Protein AF-S4PAU4-F1 (afdb_monomer_lite)

Secondary structure (DSSP, 8-state):
----------SSSSHHHHHHHHHHHHHHH---S-------HHHHHHHHHHHHHHHHHTSHHHHHHH-

Sequence (67 aa):
VTKAVHIELASDLSSSAFLNCFKRFQARRGNCEVLYSDQGTNFVSSKAYLNELHTFLKSEDYYKDFS

InterPro domains:
  IPR012337 Ribonuclease H-like superfamily [SSF53098] (2-51)
  IPR036397 Ribonuclease H superfamily [G3DSA:3.30.420.10] (1-67)

Organism: NCBI:txid116150

Foldseek 3Di:
DDDDDDDFDFPDLALVSVVVRQVVCCVVPNDDPDDDDPPPPSVVVNVVVVVVVVVVCPDPVNVVVPD

Structure (mmCIF, N/CA/C/O backbone):
data_AF-S4PAU4-F1
#
_entry.id   AF-S4PAU4-F1
#
loop_
_atom_site.group_PDB
_atom_site.id
_atom_site.type_symbol
_atom_site.label_atom_id
_atom_site.label_alt_id
_atom_site.label_comp_id
_atom_site.label_asym_id
_atom_site.label_entity_id
_atom_site.label_seq_id
_atom_site.pdbx_PDB_ins_code
_atom_site.Cartn_x
_atom_site.Cartn_y
_atom_site.Cartn_z
_atom_site.occupancy
_atom_site.B_iso_or_equiv
_atom_site.auth_seq_id
_atom_site.auth_comp_id
_atom_site.auth_asym_id
_atom_site.auth_atom_id
_atom_site.pdbx_PDB_model_num
ATOM 1 N N . VA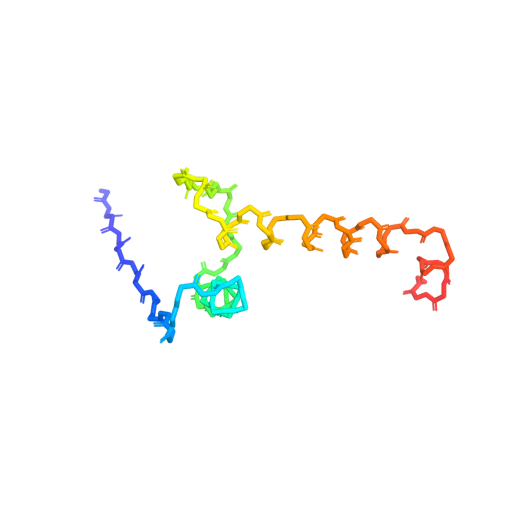L A 1 1 ? -6.411 -15.133 23.889 1.00 63.41 1 VAL A N 1
ATOM 2 C CA . VAL A 1 1 ? -5.872 -14.316 22.774 1.00 63.41 1 VAL A CA 1
ATOM 3 C C . VAL A 1 1 ? -6.161 -15.047 21.478 1.00 63.41 1 VAL A C 1
ATOM 5 O O . VAL A 1 1 ? -5.754 -16.195 21.364 1.00 63.41 1 VAL A O 1
ATOM 8 N N . THR A 1 2 ? -6.859 -14.416 20.534 1.00 86.94 2 THR A N 1
ATOM 9 C CA . THR A 1 2 ? -7.135 -14.997 19.210 1.00 86.94 2 THR A CA 1
ATOM 10 C C . THR A 1 2 ? -6.310 -14.246 18.175 1.00 86.94 2 THR A C 1
ATOM 12 O O . THR A 1 2 ? -6.342 -13.019 18.146 1.00 86.94 2 THR A O 1
ATOM 15 N N . LYS A 1 3 ? -5.557 -14.966 17.340 1.00 85.06 3 LYS A N 1
ATOM 16 C CA . LYS A 1 3 ? -4.858 -14.395 16.183 1.00 85.06 3 LYS A CA 1
ATOM 17 C C . LYS A 1 3 ? -5.636 -14.785 14.930 1.00 85.06 3 LYS A C 1
ATOM 19 O O . LYS A 1 3 ? -5.881 -15.968 14.722 1.00 85.06 3 LYS A O 1
ATOM 24 N N . ALA A 1 4 ? -6.037 -13.806 14.127 1.00 91.12 4 ALA A N 1
ATOM 25 C CA . ALA A 1 4 ? -6.695 -14.036 12.844 1.00 91.12 4 ALA A CA 1
ATOM 26 C C . ALA A 1 4 ? -5.724 -13.705 11.707 1.00 91.12 4 ALA A C 1
ATOM 28 O O . ALA A 1 4 ? -5.033 -12.689 11.768 1.00 91.12 4 ALA A O 1
ATOM 29 N N . VAL A 1 5 ? -5.692 -14.548 10.677 1.00 92.38 5 VAL A N 1
ATOM 30 C CA . VAL A 1 5 ? -4.898 -14.334 9.460 1.00 92.38 5 VAL A CA 1
ATOM 31 C C . VAL A 1 5 ? -5.855 -14.004 8.319 1.00 92.38 5 VAL A C 1
ATOM 33 O O . VAL A 1 5 ? -6.861 -14.686 8.142 1.00 92.38 5 VAL A O 1
ATOM 36 N N . HIS A 1 6 ? -5.548 -12.954 7.558 1.00 94.25 6 HIS A N 1
ATOM 37 C CA . HIS A 1 6 ? -6.310 -12.533 6.383 1.00 94.25 6 HIS A CA 1
ATOM 38 C C . HIS A 1 6 ? -5.360 -12.392 5.196 1.00 94.25 6 HIS A C 1
ATOM 40 O O . HIS A 1 6 ? -4.306 -11.773 5.330 1.00 94.25 6 HIS A O 1
ATOM 46 N N . ILE A 1 7 ? -5.728 -12.969 4.054 1.00 96.25 7 ILE A N 1
ATOM 47 C CA . ILE A 1 7 ? -4.896 -13.010 2.847 1.00 96.25 7 ILE A CA 1
ATOM 48 C C . ILE A 1 7 ? -5.621 -12.257 1.733 1.00 96.25 7 ILE A C 1
ATOM 50 O O . ILE A 1 7 ? -6.805 -12.481 1.488 1.00 96.25 7 ILE A O 1
ATOM 54 N N . GLU A 1 8 ? -4.900 -11.378 1.041 1.00 96.56 8 GLU A N 1
ATOM 55 C CA . GLU A 1 8 ? -5.368 -10.713 -0.175 1.00 96.56 8 GLU A CA 1
ATOM 56 C C . GLU A 1 8 ? -4.660 -11.304 -1.393 1.00 96.56 8 GLU A C 1
ATOM 58 O O . GLU A 1 8 ? -3.436 -11.418 -1.410 1.00 96.56 8 GLU A O 1
ATOM 63 N N . LEU A 1 9 ? -5.426 -11.648 -2.429 1.00 97.06 9 LEU A N 1
ATOM 64 C CA . LEU A 1 9 ? -4.871 -12.136 -3.689 1.00 97.06 9 LEU A CA 1
ATOM 65 C C . LEU A 1 9 ? -4.360 -10.966 -4.536 1.00 97.06 9 LEU A C 1
ATOM 67 O O . LEU A 1 9 ? -5.141 -10.074 -4.877 1.00 97.06 9 LEU A O 1
ATOM 71 N N . ALA A 1 10 ? -3.078 -10.991 -4.899 1.00 97.31 10 ALA A N 1
ATOM 72 C CA . ALA A 1 10 ? -2.506 -10.128 -5.930 1.00 97.31 10 ALA A CA 1
ATOM 73 C C . ALA A 1 10 ? -2.627 -10.805 -7.302 1.00 97.31 10 ALA A C 1
ATOM 75 O O . ALA A 1 10 ? -2.434 -12.014 -7.406 1.00 97.31 10 ALA A O 1
ATOM 76 N N . SER A 1 11 ? -2.949 -10.039 -8.347 1.00 97.19 11 SER A N 1
ATOM 77 C CA . SER A 1 11 ? -3.026 -10.556 -9.723 1.00 97.19 11 SER A CA 1
ATOM 78 C C . SER A 1 11 ? -1.656 -10.902 -10.305 1.00 97.19 11 SER A C 1
ATOM 80 O O . SER A 1 11 ? -1.554 -11.761 -11.173 1.00 97.19 11 SER A O 1
ATOM 82 N N . ASP A 1 12 ? -0.617 -10.217 -9.832 1.00 97.81 12 ASP A N 1
ATOM 83 C CA . ASP A 1 12 ? 0.764 -10.304 -10.290 1.00 97.81 12 ASP A CA 1
ATOM 84 C C . ASP A 1 12 ? 1.698 -9.664 -9.238 1.00 97.81 12 ASP A C 1
ATOM 86 O O . ASP A 1 12 ? 1.260 -9.263 -8.155 1.00 97.81 12 ASP A O 1
ATOM 90 N N . LEU A 1 13 ? 2.997 -9.577 -9.546 1.00 96.94 13 LEU A N 1
ATOM 91 C CA . LEU A 1 13 ? 4.023 -9.013 -8.661 1.00 96.94 13 LEU A CA 1
ATOM 92 C C . LEU A 1 13 ? 4.267 -7.509 -8.867 1.00 96.94 13 LEU A C 1
ATOM 94 O O . LEU A 1 13 ? 5.298 -7.003 -8.431 1.00 96.94 13 LEU A O 1
ATOM 98 N N . SER A 1 14 ? 3.372 -6.775 -9.525 1.00 98.19 14 SER A N 1
ATOM 99 C CA . SER A 1 14 ? 3.526 -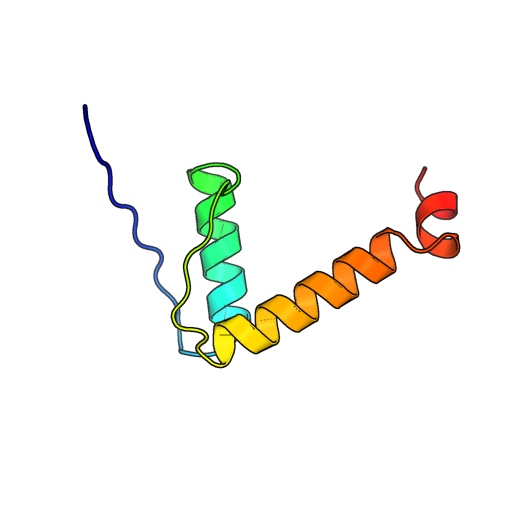5.333 -9.72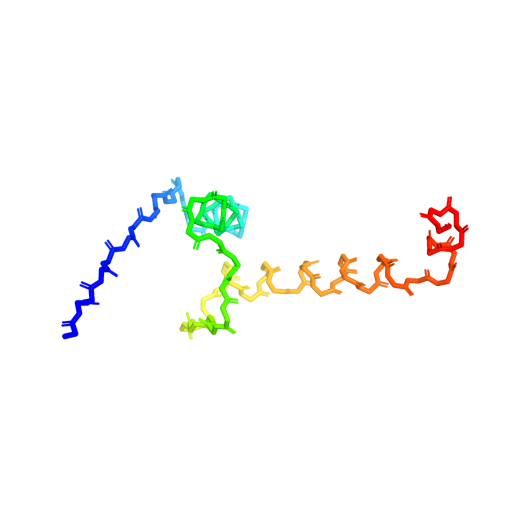8 1.00 98.19 14 SER A CA 1
ATOM 100 C C . SER A 1 14 ? 3.193 -4.512 -8.477 1.00 98.19 14 SER A C 1
ATOM 102 O O . SER A 1 14 ? 2.482 -4.938 -7.562 1.00 98.19 14 SER A O 1
ATOM 104 N N . SER A 1 15 ? 3.672 -3.269 -8.459 1.00 98.06 15 SER A N 1
ATOM 105 C CA . SER A 1 15 ? 3.348 -2.272 -7.431 1.00 98.06 15 SER A CA 1
ATOM 106 C C . SER A 1 15 ? 1.854 -1.927 -7.402 1.00 98.06 15 SER A C 1
ATOM 108 O O . SER A 1 15 ? 1.270 -1.751 -6.335 1.00 98.06 15 SER A O 1
ATOM 110 N N . SER A 1 16 ? 1.198 -1.873 -8.566 1.00 98.06 16 SER A N 1
ATOM 111 C CA . SER A 1 16 ? -0.240 -1.592 -8.647 1.00 98.06 16 SER A CA 1
ATOM 112 C C . SER A 1 16 ? -1.070 -2.740 -8.068 1.00 98.06 16 SER A C 1
ATOM 114 O O . SER A 1 16 ? -2.025 -2.488 -7.328 1.00 98.06 16 SER A O 1
ATOM 116 N N . ALA A 1 17 ? -0.684 -3.996 -8.322 1.00 98.12 17 ALA A N 1
ATOM 117 C CA . ALA A 1 17 ? -1.308 -5.156 -7.692 1.00 98.12 17 ALA A CA 1
ATOM 118 C C . ALA A 1 17 ? -1.151 -5.116 -6.163 1.00 98.12 17 ALA A C 1
ATOM 120 O O . ALA A 1 17 ? -2.143 -5.303 -5.452 1.00 98.12 17 ALA A O 1
ATOM 121 N N . PHE A 1 18 ? 0.040 -4.773 -5.653 1.00 97.50 18 PHE A N 1
ATOM 122 C CA . PHE A 1 18 ? 0.272 -4.574 -4.217 1.00 97.50 18 PHE A CA 1
ATOM 123 C C . PHE A 1 18 ? -0.639 -3.488 -3.621 1.00 97.50 18 PHE A C 1
ATOM 125 O O . PHE A 1 18 ? -1.340 -3.752 -2.642 1.00 97.50 18 PHE A O 1
ATOM 132 N N . LEU A 1 19 ? -0.685 -2.288 -4.213 1.00 97.62 19 LEU A N 1
ATOM 133 C CA . LEU A 1 19 ? -1.527 -1.185 -3.728 1.00 97.62 19 LEU A CA 1
ATOM 134 C C . LEU A 1 19 ? -3.009 -1.570 -3.699 1.00 97.62 19 LEU A C 1
ATOM 136 O O . LEU A 1 19 ? -3.712 -1.278 -2.730 1.00 97.62 19 LEU A O 1
ATOM 140 N N . ASN A 1 20 ? -3.478 -2.277 -4.727 1.00 97.88 20 ASN A N 1
ATOM 141 C CA . ASN A 1 20 ? -4.850 -2.765 -4.791 1.00 97.88 20 ASN A CA 1
ATOM 142 C C . ASN A 1 20 ? -5.147 -3.790 -3.685 1.00 97.88 20 ASN A C 1
ATOM 144 O O . ASN A 1 20 ? -6.207 -3.711 -3.058 1.00 97.88 20 ASN A O 1
ATOM 148 N N . CYS A 1 21 ? -4.226 -4.719 -3.404 1.00 97.56 21 CYS A N 1
ATOM 149 C CA . CYS A 1 21 ? -4.332 -5.630 -2.259 1.00 97.56 21 CYS A CA 1
ATOM 150 C C . CYS A 1 21 ? -4.390 -4.866 -0.940 1.00 97.56 21 CYS A C 1
ATOM 152 O O . CYS A 1 21 ? -5.292 -5.091 -0.137 1.00 97.56 21 CYS A O 1
ATOM 154 N N . PHE A 1 22 ? -3.466 -3.931 -0.729 1.00 96.75 22 PHE A N 1
ATOM 155 C CA . PHE A 1 22 ? -3.377 -3.173 0.513 1.00 96.75 22 PHE A CA 1
ATOM 156 C C . PHE A 1 22 ? -4.619 -2.302 0.751 1.00 96.75 22 PHE A C 1
ATOM 158 O O . PHE A 1 22 ? -5.126 -2.228 1.871 1.00 96.75 22 PHE A O 1
ATOM 165 N N . LYS A 1 23 ? -5.182 -1.710 -0.309 1.00 96.50 23 LYS A N 1
ATOM 166 C CA . LYS A 1 23 ? -6.454 -0.977 -0.251 1.00 96.50 23 LYS A CA 1
ATOM 167 C C . LYS A 1 23 ? -7.622 -1.886 0.142 1.00 96.50 23 LYS A C 1
ATOM 169 O O . LYS A 1 23 ? -8.412 -1.515 1.007 1.00 9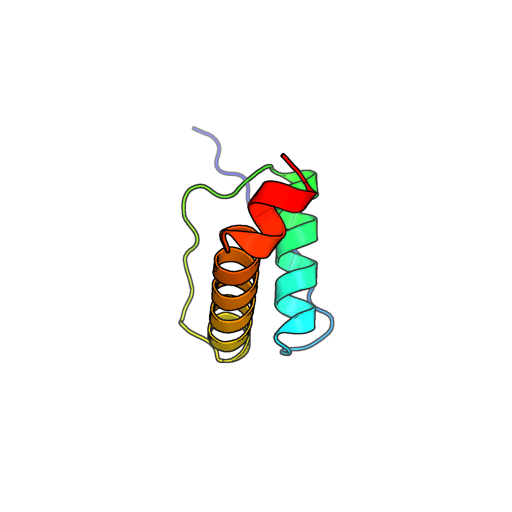6.50 23 LYS A O 1
ATOM 174 N N . ARG A 1 24 ? -7.734 -3.079 -0.459 1.00 97.62 24 ARG A N 1
ATOM 175 C CA . ARG A 1 24 ? -8.773 -4.063 -0.093 1.00 97.62 24 ARG A CA 1
ATOM 176 C C . ARG A 1 24 ? -8.627 -4.542 1.348 1.00 97.62 24 ARG A C 1
ATOM 178 O O . ARG A 1 24 ? -9.633 -4.633 2.049 1.00 97.62 24 ARG A O 1
ATOM 185 N N . PHE A 1 25 ? -7.393 -4.790 1.786 1.00 96.50 25 PHE A N 1
ATOM 186 C CA . PHE A 1 25 ? -7.092 -5.165 3.163 1.00 96.50 25 PHE A CA 1
ATOM 187 C C . PHE A 1 25 ? -7.630 -4.112 4.135 1.00 96.50 25 PHE A C 1
ATOM 189 O O . PHE A 1 25 ? -8.415 -4.442 5.023 1.00 96.50 25 PHE A O 1
ATOM 196 N N . GLN A 1 26 ? -7.276 -2.840 3.923 1.00 96.25 26 GLN A N 1
ATOM 197 C CA . GLN A 1 26 ? -7.705 -1.748 4.798 1.00 96.25 26 GLN A CA 1
ATOM 198 C C . GLN A 1 26 ? -9.219 -1.536 4.781 1.00 96.25 26 GLN A C 1
ATOM 200 O O . GLN A 1 26 ? -9.824 -1.354 5.833 1.00 96.25 26 GLN A O 1
ATOM 205 N N . ALA A 1 27 ? -9.859 -1.647 3.615 1.00 97.06 27 ALA A N 1
ATOM 206 C CA . ALA A 1 27 ? -11.314 -1.541 3.514 1.00 97.06 27 ALA A CA 1
ATOM 207 C C . ALA A 1 27 ? -12.052 -2.615 4.338 1.00 97.06 27 ALA A C 1
ATOM 209 O O . ALA A 1 27 ? -13.149 -2.363 4.828 1.00 97.06 27 ALA A O 1
ATOM 210 N N . ARG A 1 28 ? -11.464 -3.810 4.502 1.00 95.81 28 ARG A N 1
ATOM 211 C CA . ARG A 1 28 ? -12.073 -4.928 5.249 1.00 95.81 28 ARG A CA 1
ATOM 212 C C . ARG A 1 28 ? -11.652 -5.001 6.714 1.00 95.81 28 ARG A C 1
ATOM 214 O O . ARG A 1 28 ? -12.415 -5.506 7.533 1.00 95.81 28 ARG A O 1
ATOM 221 N N . ARG A 1 29 ? -10.422 -4.595 7.039 1.00 94.62 29 ARG A N 1
ATOM 222 C CA . ARG A 1 29 ? -9.799 -4.802 8.362 1.00 94.62 29 ARG A CA 1
ATOM 223 C C . ARG A 1 29 ? -9.468 -3.506 9.099 1.00 94.62 29 ARG A C 1
ATOM 225 O O . ARG A 1 29 ? -9.056 -3.578 10.251 1.00 94.62 29 ARG A O 1
ATOM 232 N N . GLY A 1 30 ? -9.687 -2.354 8.471 1.00 95.38 30 GLY A N 1
ATOM 233 C CA . GLY A 1 30 ? -9.280 -1.052 8.983 1.00 95.38 30 GLY A CA 1
ATOM 234 C C . GLY A 1 30 ? -7.818 -0.729 8.679 1.00 95.38 30 GLY A C 1
ATOM 235 O O . GLY A 1 30 ? -7.092 -1.509 8.057 1.00 95.38 30 GLY A O 1
ATOM 236 N N . ASN A 1 31 ? -7.392 0.452 9.116 1.00 94.81 31 ASN A N 1
ATOM 237 C CA . ASN A 1 31 ? -6.038 0.939 8.879 1.00 94.81 31 ASN A CA 1
ATOM 238 C C . ASN A 1 31 ? -5.008 0.063 9.601 1.00 94.81 31 ASN A C 1
ATOM 240 O O . ASN A 1 31 ? -5.201 -0.349 10.745 1.00 94.81 31 ASN A O 1
ATOM 244 N N . CYS A 1 32 ? -3.898 -0.203 8.921 1.00 93.25 32 CYS A N 1
ATOM 245 C CA . CYS A 1 32 ? -2.800 -0.975 9.481 1.00 93.25 32 CYS A CA 1
ATOM 246 C C . CYS A 1 32 ? -1.936 -0.074 10.374 1.00 93.25 32 CYS A C 1
ATOM 248 O O . CYS A 1 32 ? -1.416 0.927 9.891 1.00 93.25 32 CYS A O 1
ATOM 250 N N . GLU A 1 33 ? -1.752 -0.438 11.644 1.00 94.31 33 GLU A N 1
ATOM 251 C CA . GLU A 1 33 ? -0.859 0.294 12.557 1.00 94.31 33 GLU A CA 1
ATOM 252 C C . GLU A 1 33 ? 0.618 0.031 12.232 1.00 94.31 33 GLU A C 1
ATOM 254 O O . GLU A 1 33 ? 1.428 0.953 12.188 1.00 94.31 33 GLU A O 1
ATOM 259 N N . VAL A 1 34 ? 0.964 -1.230 11.943 1.00 94.94 34 VAL A N 1
ATOM 260 C CA . VAL A 1 34 ? 2.334 -1.641 11.617 1.00 94.94 34 VAL A CA 1
ATOM 261 C C . VAL A 1 34 ? 2.337 -2.529 10.382 1.00 94.94 34 VAL A C 1
ATOM 263 O O . VAL A 1 34 ? 1.678 -3.566 10.358 1.00 94.94 34 VAL A O 1
ATOM 266 N N . LEU A 1 35 ? 3.097 -2.131 9.362 1.00 94.56 35 LEU A N 1
ATOM 267 C CA . LEU A 1 35 ? 3.268 -2.882 8.121 1.00 94.56 35 LEU A CA 1
ATOM 268 C C . LEU A 1 35 ? 4.695 -3.430 8.033 1.00 94.56 35 LEU A C 1
ATOM 270 O O . LEU A 1 35 ? 5.656 -2.664 7.983 1.00 94.56 35 LEU A O 1
ATOM 274 N N . TYR A 1 36 ? 4.823 -4.754 7.982 1.00 95.88 36 TYR A N 1
ATOM 275 C CA . TYR A 1 36 ? 6.098 -5.444 7.786 1.00 95.88 36 TYR A CA 1
ATOM 276 C C . TYR A 1 36 ? 6.251 -5.862 6.324 1.00 95.88 36 TYR A C 1
ATOM 278 O O . TYR A 1 36 ? 5.293 -6.321 5.704 1.00 95.88 36 TYR A O 1
ATOM 286 N N . SER A 1 37 ? 7.455 -5.706 5.781 1.00 95.19 37 SER A N 1
ATOM 287 C CA . SER A 1 37 ? 7.785 -6.029 4.394 1.00 95.19 37 SER A CA 1
ATOM 288 C C . SER A 1 37 ? 9.211 -6.568 4.312 1.00 95.19 37 SER A C 1
ATOM 290 O O . SER A 1 37 ? 10.067 -6.191 5.112 1.00 95.19 37 SER A O 1
ATOM 292 N N . ASP A 1 38 ? 9.463 -7.421 3.326 1.00 95.94 38 ASP A N 1
ATOM 293 C CA . ASP A 1 38 ? 10.793 -7.902 2.944 1.00 95.94 38 ASP A CA 1
ATOM 294 C C . ASP A 1 38 ? 11.549 -6.913 2.037 1.00 95.94 38 ASP A C 1
ATOM 296 O O . ASP A 1 38 ? 12.657 -7.205 1.594 1.00 95.94 38 ASP A O 1
ATOM 300 N N . GLN A 1 39 ? 10.966 -5.735 1.781 1.00 95.44 39 GLN A N 1
ATOM 301 C CA . GLN A 1 39 ? 11.491 -4.705 0.881 1.00 95.44 39 GLN A CA 1
ATOM 302 C C . GLN A 1 39 ? 11.522 -5.132 -0.596 1.00 95.44 39 GLN A C 1
ATOM 304 O O . GLN A 1 39 ? 12.330 -4.618 -1.371 1.00 95.44 39 GLN A O 1
ATOM 309 N N . GLY A 1 40 ? 10.604 -6.012 -1.012 1.00 96.69 40 GLY A N 1
ATOM 310 C CA . GLY A 1 40 ? 10.365 -6.312 -2.423 1.00 96.69 40 GLY A CA 1
ATOM 311 C C . GLY A 1 40 ? 10.132 -5.054 -3.273 1.00 96.69 40 GLY A C 1
ATOM 312 O O . GLY A 1 40 ? 9.629 -4.029 -2.802 1.00 96.69 40 GLY A O 1
ATOM 313 N N . THR A 1 41 ? 10.494 -5.113 -4.556 1.00 97.44 41 THR A N 1
ATOM 314 C CA . THR A 1 41 ? 10.447 -3.946 -5.457 1.00 97.44 41 THR A CA 1
ATOM 315 C C . THR A 1 41 ? 9.035 -3.382 -5.622 1.00 97.44 41 THR A C 1
ATOM 317 O O . THR A 1 41 ? 8.862 -2.165 -5.652 1.00 97.44 41 THR A O 1
ATOM 320 N N . ASN A 1 42 ? 8.016 -4.244 -5.633 1.00 96.88 42 ASN A N 1
ATOM 321 C CA . ASN A 1 42 ? 6.610 -3.839 -5.639 1.00 96.88 42 ASN A CA 1
ATOM 322 C C . ASN A 1 42 ? 6.235 -2.974 -4.426 1.00 96.88 42 ASN A C 1
ATOM 324 O O . ASN A 1 42 ? 5.545 -1.964 -4.576 1.00 96.88 42 ASN A O 1
ATOM 328 N N . PHE A 1 43 ? 6.732 -3.318 -3.239 1.00 96.94 43 PHE A N 1
ATOM 329 C CA . PHE A 1 43 ? 6.545 -2.551 -2.019 1.00 96.94 43 PHE A CA 1
ATOM 330 C C . PHE A 1 43 ? 7.330 -1.244 -2.070 1.00 96.94 43 PHE A C 1
ATOM 332 O O . PHE A 1 43 ? 6.761 -0.188 -1.807 1.00 96.94 43 PHE A O 1
ATOM 339 N N . VAL A 1 44 ? 8.613 -1.289 -2.438 1.00 97.75 44 VAL A N 1
ATOM 340 C CA . VAL A 1 44 ? 9.483 -0.102 -2.475 1.00 97.75 44 VAL A CA 1
ATOM 341 C C . VAL A 1 44 ? 8.935 0.958 -3.431 1.00 97.75 44 VAL A C 1
ATOM 343 O O . VAL A 1 44 ? 8.814 2.122 -3.049 1.00 97.75 44 VAL A O 1
ATOM 346 N N . SER A 1 45 ? 8.533 0.567 -4.641 1.00 97.44 45 SER A N 1
ATOM 347 C CA . SER A 1 45 ? 7.923 1.487 -5.604 1.00 97.44 45 SER A CA 1
ATOM 348 C C . SER A 1 45 ? 6.565 2.011 -5.127 1.00 97.44 45 SER A C 1
ATOM 350 O O . SER A 1 45 ? 6.293 3.201 -5.258 1.00 97.44 45 SER A O 1
ATOM 352 N N . SER A 1 46 ? 5.729 1.163 -4.517 1.00 97.44 46 SER A N 1
ATOM 353 C CA . SER A 1 46 ? 4.448 1.597 -3.936 1.00 97.44 46 SER A CA 1
ATOM 354 C C . SER A 1 46 ? 4.639 2.589 -2.790 1.00 97.44 46 SER A C 1
ATOM 356 O O . SER A 1 46 ? 3.915 3.575 -2.693 1.00 97.44 46 SER A O 1
ATOM 358 N N . LYS A 1 47 ? 5.640 2.358 -1.935 1.00 97.25 47 LYS A N 1
ATOM 359 C CA . LYS A 1 47 ? 6.026 3.259 -0.847 1.00 97.25 47 LYS A CA 1
ATOM 360 C C . LYS A 1 47 ? 6.476 4.614 -1.387 1.00 97.25 47 LYS A C 1
ATOM 362 O O . LYS A 1 47 ? 6.055 5.636 -0.855 1.00 97.25 47 LYS A O 1
ATOM 367 N N . ALA A 1 48 ? 7.307 4.631 -2.431 1.00 97.81 48 ALA A N 1
ATOM 368 C CA . ALA A 1 48 ? 7.738 5.872 -3.072 1.00 97.81 48 ALA A CA 1
ATOM 369 C C . ALA A 1 48 ? 6.537 6.664 -3.617 1.00 97.81 48 ALA A C 1
ATOM 371 O O . ALA A 1 48 ? 6.389 7.838 -3.287 1.00 97.81 48 ALA A O 1
ATOM 372 N N . TYR A 1 49 ? 5.635 5.991 -4.338 1.00 97.44 49 TYR A N 1
ATOM 373 C CA . TYR A 1 49 ? 4.402 6.589 -4.855 1.00 97.44 49 TYR A CA 1
ATOM 374 C C . TYR A 1 49 ? 3.509 7.173 -3.747 1.00 97.44 49 TYR A C 1
ATOM 376 O O . TYR A 1 49 ? 3.051 8.308 -3.842 1.00 97.44 49 TYR A O 1
ATOM 384 N N . LEU A 1 50 ? 3.281 6.426 -2.660 1.00 95.62 50 LEU A N 1
ATOM 385 C CA . LEU A 1 50 ? 2.460 6.903 -1.542 1.00 95.62 50 LEU A CA 1
ATOM 386 C C . LEU A 1 50 ? 3.091 8.102 -0.824 1.00 95.62 50 LEU A C 1
ATOM 388 O O . LEU A 1 50 ? 2.367 8.997 -0.392 1.00 95.62 50 LEU A O 1
ATOM 392 N N . ASN A 1 51 ? 4.420 8.146 -0.714 1.00 96.69 51 ASN A N 1
ATOM 393 C CA . ASN A 1 51 ? 5.130 9.287 -0.136 1.00 96.69 51 ASN A CA 1
ATOM 394 C C . ASN A 1 51 ? 5.021 10.539 -1.011 1.00 96.69 51 ASN A C 1
ATOM 396 O O . ASN A 1 51 ? 4.835 11.634 -0.480 1.00 96.69 51 ASN A O 1
ATOM 400 N N . GLU A 1 52 ? 5.125 10.385 -2.330 1.00 96.81 52 GLU A N 1
ATOM 401 C CA . GLU A 1 52 ? 4.918 11.477 -3.282 1.00 96.81 52 GLU A CA 1
ATOM 402 C C . GLU A 1 52 ? 3.490 12.017 -3.172 1.00 96.81 52 GLU A C 1
ATOM 404 O O . GLU A 1 52 ? 3.304 13.211 -2.947 1.00 96.81 52 GLU A O 1
ATOM 409 N N . LEU A 1 53 ? 2.487 11.131 -3.199 1.00 95.06 53 LEU A N 1
ATOM 410 C CA . LEU A 1 53 ? 1.083 11.509 -3.037 1.00 95.06 53 LEU A CA 1
ATOM 411 C C . LEU A 1 53 ? 0.838 12.220 -1.702 1.00 95.06 53 LEU A C 1
ATOM 413 O O . LEU A 1 53 ? 0.187 13.257 -1.657 1.00 95.06 53 LEU A O 1
ATOM 417 N N . HIS A 1 54 ? 1.378 11.694 -0.606 1.00 94.25 54 HIS A N 1
ATOM 418 C CA . HIS A 1 54 ? 1.263 12.319 0.708 1.00 94.25 54 HIS A CA 1
ATOM 419 C C . HIS A 1 54 ? 1.926 13.704 0.758 1.00 94.25 54 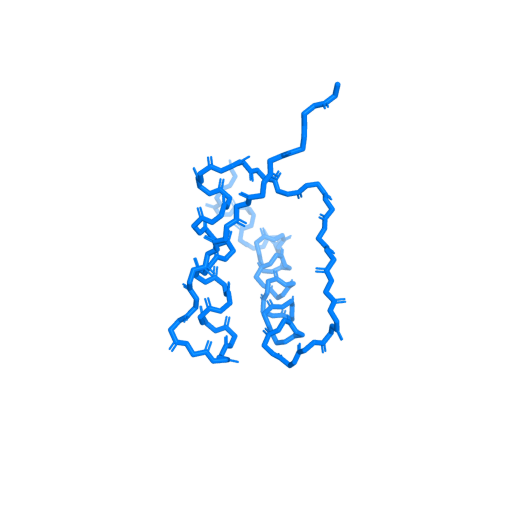HIS A C 1
ATOM 421 O O . HIS A 1 54 ? 1.396 14.612 1.393 1.00 94.25 54 HIS A O 1
ATOM 427 N N . THR A 1 55 ? 3.064 13.880 0.083 1.00 95.62 55 THR A N 1
ATOM 428 C CA . THR A 1 55 ? 3.745 15.179 -0.019 1.00 95.62 55 THR A CA 1
ATOM 429 C C . THR A 1 55 ? 2.910 16.164 -0.830 1.00 95.62 55 THR A C 1
ATOM 431 O O . THR A 1 55 ? 2.711 17.292 -0.392 1.00 95.62 55 THR A O 1
ATOM 434 N N . PHE A 1 56 ? 2.356 15.720 -1.960 1.00 93.94 56 PHE A N 1
ATOM 435 C CA . PHE A 1 56 ? 1.448 16.511 -2.786 1.00 93.94 56 PHE A CA 1
ATOM 436 C C . PHE A 1 56 ? 0.205 16.964 -2.007 1.00 93.94 56 PHE A C 1
ATOM 438 O O . PHE A 1 56 ? -0.098 18.153 -1.980 1.00 93.94 56 PHE A O 1
ATOM 445 N N . LEU A 1 57 ? -0.469 16.054 -1.298 1.00 92.56 57 LEU A N 1
ATOM 446 C CA . LEU A 1 57 ? -1.661 16.371 -0.499 1.00 92.56 57 LEU A CA 1
ATOM 447 C C . LEU A 1 57 ? -1.381 17.340 0.661 1.00 92.56 57 LEU A C 1
ATOM 449 O O . LEU A 1 57 ? -2.295 18.002 1.142 1.00 92.56 57 LEU A O 1
ATOM 453 N N . LYS A 1 58 ? -0.129 17.405 1.123 1.00 89.94 58 LYS A N 1
ATOM 454 C CA . LYS A 1 58 ? 0.336 18.347 2.151 1.00 89.94 58 LYS A CA 1
ATOM 455 C C . LYS A 1 58 ? 0.923 19.634 1.585 1.00 89.94 58 LYS A C 1
ATOM 457 O O . LYS A 1 58 ? 1.345 20.483 2.365 1.00 89.94 58 LYS A O 1
ATOM 462 N N . SER A 1 59 ? 1.008 19.766 0.265 1.00 93.12 59 SER A N 1
ATOM 463 C CA . SER A 1 59 ? 1.466 21.007 -0.345 1.00 93.12 59 SER A CA 1
ATOM 464 C C . SER A 1 59 ? 0.493 22.135 -0.011 1.00 93.12 59 SER A C 1
ATOM 466 O O . SER A 1 59 ? -0.718 21.929 0.044 1.00 93.12 59 SER A O 1
ATOM 468 N N . GLU A 1 60 ? 1.035 23.326 0.225 1.00 84.44 60 GLU A N 1
ATOM 469 C CA . GLU A 1 60 ? 0.248 24.514 0.568 1.00 84.44 60 GLU A CA 1
ATOM 470 C C . GLU A 1 60 ? -0.796 24.846 -0.501 1.00 84.44 60 GLU A C 1
ATOM 472 O O . GLU A 1 60 ? -1.901 25.259 -0.160 1.00 84.44 60 GLU A O 1
ATOM 477 N N . ASP A 1 61 ? -0.448 24.641 -1.772 1.00 82.94 61 ASP A N 1
ATOM 478 C CA . ASP A 1 61 ? -1.317 24.933 -2.911 1.00 82.94 61 ASP A CA 1
ATOM 479 C C . ASP A 1 61 ? -2.550 24.023 -2.901 1.00 82.94 61 ASP A C 1
ATOM 481 O O . ASP A 1 61 ? -3.678 24.499 -2.955 1.00 82.94 61 ASP A O 1
ATOM 485 N N . TYR A 1 62 ? -2.352 22.712 -2.724 1.00 85.69 62 TYR A N 1
ATOM 486 C CA . TYR A 1 62 ? -3.467 21.771 -2.645 1.00 85.69 62 TYR A CA 1
ATOM 487 C C . TYR A 1 62 ? -4.255 21.916 -1.338 1.00 85.69 62 TYR A C 1
ATOM 489 O O . TYR A 1 62 ? -5.481 21.874 -1.343 1.00 85.69 62 TYR A O 1
ATOM 497 N N . TYR A 1 63 ? -3.577 22.080 -0.200 1.00 83.06 63 TYR A N 1
ATOM 498 C CA . TYR A 1 63 ? -4.253 22.141 1.095 1.00 83.06 63 TYR A CA 1
ATOM 499 C C . TYR A 1 63 ? -5.209 23.336 1.175 1.00 83.06 63 TYR A C 1
ATOM 501 O O . TYR A 1 63 ? -6.322 23.172 1.655 1.00 83.06 63 TYR A O 1
ATOM 509 N N . LYS A 1 64 ? -4.818 24.505 0.648 1.00 79.06 64 LYS A N 1
ATOM 510 C CA . LYS A 1 64 ? -5.656 25.718 0.643 1.00 79.06 64 LYS A CA 1
ATOM 511 C C . LYS A 1 64 ? -6.872 25.622 -0.270 1.00 79.06 64 LYS A C 1
ATOM 513 O O . LYS A 1 64 ? -7.902 26.200 0.054 1.00 79.06 64 LYS A O 1
ATOM 518 N N . ASP A 1 65 ? -6.761 24.903 -1.382 1.00 82.12 65 ASP A N 1
ATOM 519 C CA . ASP A 1 65 ? -7.864 24.743 -2.334 1.00 82.12 65 ASP A CA 1
ATOM 520 C C . ASP A 1 65 ? -8.962 23.791 -1.821 1.00 82.12 65 ASP A C 1
ATOM 522 O O . ASP A 1 65 ? -10.092 23.824 -2.313 1.00 82.12 65 ASP A O 1
ATOM 526 N N . PHE A 1 66 ? -8.652 22.946 -0.829 1.00 73.19 66 PHE A N 1
ATOM 527 C CA . PHE A 1 66 ? -9.550 21.892 -0.337 1.00 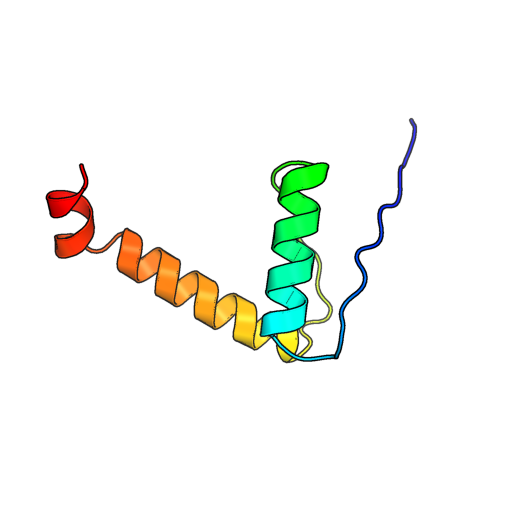73.19 66 PHE A CA 1
ATOM 528 C C . PHE A 1 66 ? -9.732 21.862 1.199 1.00 73.19 66 PHE A C 1
ATOM 530 O O . PHE A 1 66 ? -10.320 20.902 1.708 1.00 73.19 66 PHE A O 1
ATOM 537 N N . SER A 1 67 ? -9.259 22.883 1.931 1.00 61.72 67 SER A N 1
ATOM 538 C CA . SER A 1 67 ? -9.529 23.122 3.367 1.00 61.72 67 SER A CA 1
ATOM 539 C C . SER A 1 67 ? -10.569 24.215 3.572 1.00 61.72 67 SER A C 1
ATOM 541 O O . SER A 1 67 ? -11.481 24.008 4.400 1.00 61.72 67 SER A O 1
#

Radius of gyration: 14.79 Å; chains: 1; bounding box: 24×41×33 Å

pLDDT: mean 93.21, std 7.41, range [61.72, 98.19]